Protein AF-A0A1M6QUY7-F1 (afdb_monomer)

Foldseek 3Di:
DVVLLVVLLVVLVVVLVVQLVVQLVVCVVVVHDSLVRSLVSLQVQLVVLLVVLVVVLVPDPVLVVCVVPDDPVRVVPDPCNSVRSVSSNSSSVSSNVVSVVSVVVVVVD

Sequence (109 aa):
MLKEILKHVIKGIVYSILLSILGMGFSLIKGYSLIKGAYIFVFTGGILTMMLSIALLIGTPNIRKKYFFMNEDEKKNNPLFGGEGIAPALMGIVIVIIGFILEAITHLD

Secondary structure (DSSP, 8-state):
-HHHHHHHHHHHHHHHHHHHHHHHHHHHHHT--HHHHHHHHHHHHHHHHHHHHHHHHH--HHHHHHHHH--HHHHHT-TTTT-TTHHHHHHHHHHHHHHHHHHHHHTT-

Structure (mmCIF, N/CA/C/O backbone):
data_AF-A0A1M6QUY7-F1
#
_entry.id   AF-A0A1M6QUY7-F1
#
loop_
_atom_site.group_PDB
_atom_site.id
_atom_site.type_symbol
_atom_site.label_atom_id
_atom_site.label_alt_id
_atom_site.label_comp_id
_atom_site.label_asym_id
_atom_site.label_entity_id
_atom_site.label_seq_id
_atom_site.pdbx_PDB_ins_code
_atom_site.Cartn_x
_atom_site.Cartn_y
_atom_site.Cartn_z
_atom_site.occupancy
_atom_site.B_iso_or_equiv
_atom_site.auth_seq_id
_atom_site.auth_comp_id
_atom_site.auth_asym_id
_atom_site.auth_atom_id
_atom_site.pdbx_PDB_model_num
ATOM 1 N N . MET A 1 1 ? 20.189 0.024 -5.676 1.00 70.62 1 MET A N 1
ATOM 2 C CA . MET A 1 1 ? 19.165 -1.009 -5.401 1.00 70.62 1 MET A CA 1
ATOM 3 C C . MET A 1 1 ? 18.553 -0.866 -4.006 1.00 70.62 1 MET A C 1
ATOM 5 O O . MET A 1 1 ? 17.372 -0.564 -3.927 1.00 70.62 1 MET A O 1
ATOM 9 N N . LEU A 1 2 ? 19.331 -0.968 -2.918 1.00 81.06 2 LEU A N 1
ATOM 10 C CA . LEU A 1 2 ? 18.812 -0.854 -1.539 1.00 81.06 2 LEU A CA 1
ATOM 11 C C . LEU A 1 2 ? 1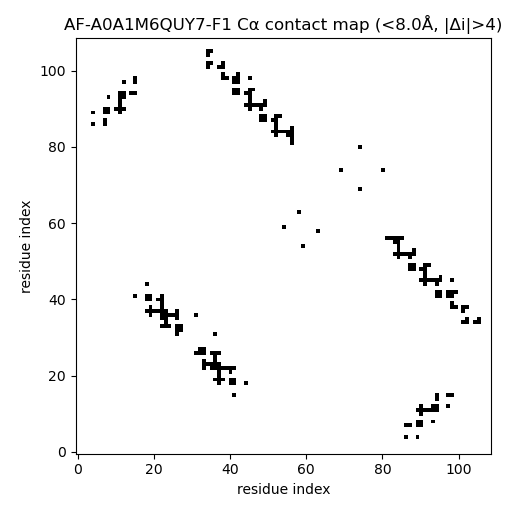8.036 0.453 -1.269 1.00 81.06 2 LEU A C 1
ATOM 13 O O . LEU A 1 2 ? 16.940 0.422 -0.721 1.00 81.06 2 LEU A O 1
ATOM 17 N N . LYS A 1 3 ? 18.566 1.596 -1.729 1.00 85.31 3 LYS A N 1
ATOM 18 C CA . LYS A 1 3 ? 17.913 2.913 -1.607 1.00 85.31 3 LYS A CA 1
ATOM 19 C C . LYS A 1 3 ? 16.540 2.971 -2.290 1.00 85.31 3 LYS A C 1
ATOM 21 O O . LYS A 1 3 ? 15.620 3.586 -1.763 1.00 85.31 3 LYS A O 1
ATOM 26 N N . GLU A 1 4 ? 16.397 2.312 -3.441 1.00 82.56 4 GLU A N 1
ATOM 27 C CA . GLU A 1 4 ? 15.122 2.251 -4.162 1.00 82.56 4 GLU A CA 1
ATOM 28 C C . GLU A 1 4 ? 14.126 1.352 -3.432 1.00 82.56 4 GLU A C 1
ATOM 30 O O . GLU A 1 4 ? 12.982 1.750 -3.251 1.00 82.56 4 GLU A O 1
ATOM 35 N N . ILE A 1 5 ? 14.549 0.188 -2.931 1.00 86.88 5 ILE A N 1
ATOM 36 C CA . ILE A 1 5 ? 13.681 -0.686 -2.123 1.00 86.88 5 ILE A CA 1
ATOM 37 C C . ILE A 1 5 ? 13.167 0.075 -0.895 1.00 86.88 5 ILE A C 1
ATOM 39 O O . ILE A 1 5 ? 11.958 0.153 -0.682 1.00 86.88 5 ILE A O 1
ATOM 43 N N . LEU A 1 6 ? 14.068 0.714 -0.142 1.00 91.75 6 LEU A N 1
ATOM 44 C CA . LEU A 1 6 ? 13.713 1.478 1.055 1.00 91.75 6 LEU A CA 1
ATOM 45 C C . LEU A 1 6 ? 12.715 2.604 0.748 1.00 91.75 6 LEU A C 1
ATOM 47 O O . LEU A 1 6 ? 11.748 2.795 1.480 1.00 91.75 6 LEU A O 1
ATOM 51 N N . LYS A 1 7 ? 12.901 3.314 -0.368 1.00 92.69 7 LYS A N 1
ATOM 52 C CA . LYS A 1 7 ? 11.970 4.354 -0.826 1.00 92.69 7 LYS A CA 1
ATOM 53 C C . LYS A 1 7 ? 10.557 3.807 -1.051 1.00 92.69 7 LYS A C 1
ATOM 55 O O . LYS A 1 7 ? 9.591 4.476 -0.693 1.00 92.69 7 LYS A O 1
ATOM 60 N N . HIS A 1 8 ? 10.418 2.613 -1.628 1.00 92.81 8 HIS A N 1
ATOM 61 C CA . HIS A 1 8 ? 9.110 1.984 -1.849 1.00 92.81 8 HIS A CA 1
ATOM 62 C C . HIS A 1 8 ? 8.494 1.466 -0.549 1.00 92.81 8 HIS A C 1
ATOM 64 O O . HIS A 1 8 ? 7.292 1.621 -0.354 1.00 92.81 8 HIS A O 1
ATOM 70 N N . VAL A 1 9 ? 9.306 0.947 0.374 1.00 93.31 9 VAL A N 1
ATOM 71 C CA . VAL A 1 9 ? 8.837 0.575 1.718 1.00 93.31 9 VAL A CA 1
ATOM 72 C C . VAL A 1 9 ? 8.273 1.792 2.452 1.00 93.31 9 VAL A C 1
ATOM 74 O O . VAL A 1 9 ? 7.146 1.745 2.938 1.00 93.31 9 VAL A O 1
ATOM 77 N N . ILE A 1 10 ? 8.999 2.914 2.452 1.00 96.06 10 ILE A N 1
ATOM 78 C CA . IL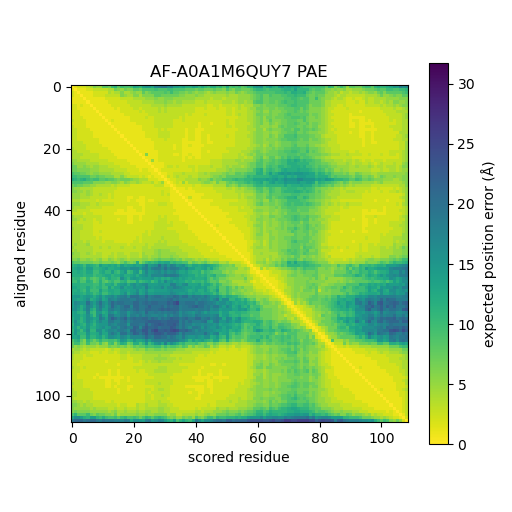E A 1 10 ? 8.535 4.168 3.064 1.00 96.06 10 ILE A CA 1
ATOM 79 C C . ILE A 1 10 ? 7.227 4.637 2.418 1.00 9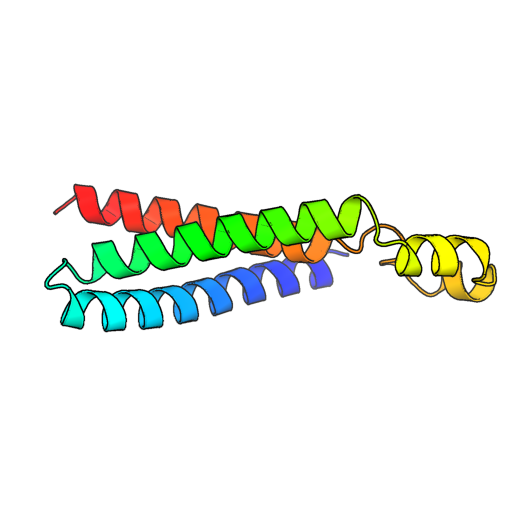6.06 10 ILE A C 1
ATOM 81 O O . ILE A 1 10 ? 6.294 5.008 3.127 1.00 96.06 10 ILE A O 1
ATOM 85 N N . LYS A 1 11 ? 7.114 4.579 1.085 1.00 95.19 11 LYS A N 1
ATOM 86 C CA . LYS A 1 11 ? 5.855 4.903 0.396 1.00 95.19 11 LYS A CA 1
ATOM 87 C C . LYS A 1 11 ? 4.703 3.997 0.833 1.00 95.19 11 LYS A C 1
ATOM 89 O O . LYS A 1 11 ? 3.616 4.507 1.071 1.00 95.19 11 LYS A O 1
ATOM 94 N N . GLY A 1 12 ? 4.935 2.690 0.974 1.00 95.31 12 GLY A N 1
ATOM 95 C CA . GLY A 1 12 ? 3.937 1.747 1.486 1.00 95.31 12 GLY A CA 1
ATOM 96 C C . GLY A 1 12 ? 3.447 2.120 2.889 1.00 95.31 12 GLY A C 1
ATOM 97 O O . GLY A 1 12 ? 2.242 2.139 3.131 1.00 95.31 12 GLY A O 1
ATOM 98 N N . ILE A 1 13 ? 4.359 2.514 3.785 1.00 97.25 13 ILE A N 1
ATOM 99 C CA . ILE A 1 13 ? 4.013 3.005 5.131 1.00 97.25 13 ILE A CA 1
ATOM 100 C C . ILE A 1 13 ? 3.155 4.274 5.041 1.00 97.25 13 ILE A C 1
ATOM 102 O O . ILE A 1 13 ? 2.086 4.338 5.644 1.00 97.25 13 ILE A O 1
ATOM 106 N N . VAL A 1 14 ? 3.581 5.266 4.252 1.00 97.44 14 VAL A N 1
ATOM 107 C CA . VAL A 1 14 ? 2.841 6.528 4.078 1.00 97.44 14 VAL A CA 1
ATOM 108 C C . VAL A 1 14 ? 1.439 6.276 3.519 1.00 97.44 14 VAL A C 1
ATOM 110 O O . VAL A 1 14 ? 0.464 6.804 4.053 1.00 97.44 14 VAL A O 1
ATOM 113 N N . TYR A 1 15 ? 1.308 5.438 2.488 1.00 96.81 15 TYR A N 1
ATOM 114 C CA . TYR A 1 15 ? 0.001 5.094 1.927 1.00 96.81 15 TYR A CA 1
ATOM 115 C C . TYR A 1 15 ? -0.875 4.329 2.916 1.00 96.81 15 TYR A C 1
ATOM 117 O O . TYR A 1 15 ? -2.074 4.583 2.966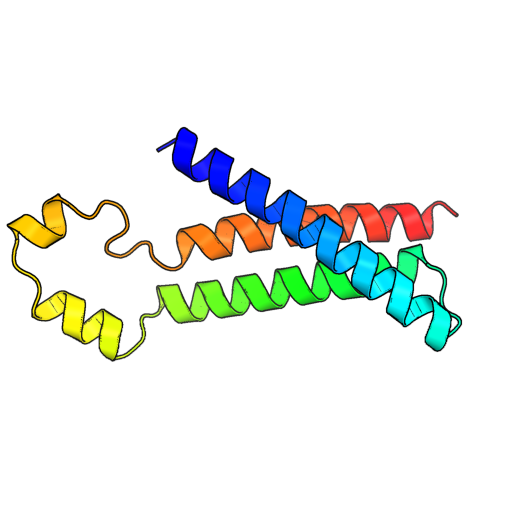 1.00 96.81 15 TYR A O 1
ATOM 125 N N . SER A 1 16 ? -0.295 3.465 3.749 1.00 97.19 16 SER A N 1
ATOM 126 C CA . SER A 1 16 ? -1.042 2.773 4.806 1.00 97.19 16 SER A CA 1
ATOM 127 C C . SER A 1 16 ? -1.607 3.753 5.829 1.00 97.19 16 SER A C 1
ATOM 129 O O . SER A 1 16 ? -2.764 3.633 6.209 1.00 97.19 16 SER A O 1
ATOM 131 N N . ILE A 1 17 ? -0.834 4.764 6.235 1.00 97.31 17 ILE A N 1
ATOM 132 C CA . ILE A 1 17 ? -1.309 5.807 7.157 1.00 97.31 17 ILE A CA 1
ATOM 133 C C . ILE A 1 17 ? -2.475 6.585 6.535 1.00 97.31 17 ILE A C 1
ATOM 135 O O . ILE A 1 17 ? -3.504 6.776 7.181 1.00 97.31 17 ILE A O 1
ATOM 139 N N . LEU A 1 18 ? -2.348 6.993 5.269 1.00 97.56 18 LEU A N 1
ATOM 140 C CA . LEU A 1 18 ? -3.414 7.709 4.561 1.00 97.56 18 LEU A CA 1
ATOM 141 C C . LEU A 1 18 ? -4.687 6.859 4.427 1.00 97.56 18 LEU A C 1
ATOM 143 O O . LEU A 1 18 ? -5.782 7.351 4.692 1.00 97.56 18 LEU A O 1
ATOM 147 N N . LEU A 1 19 ? -4.549 5.581 4.065 1.00 97.56 19 LEU A N 1
ATOM 148 C CA . LEU A 1 19 ? -5.669 4.643 3.968 1.00 97.56 19 LEU A CA 1
ATOM 149 C C . LEU A 1 19 ? -6.330 4.397 5.328 1.00 97.56 19 LEU A C 1
ATOM 151 O O . LEU A 1 19 ? -7.556 4.372 5.397 1.00 97.56 19 LEU A O 1
ATOM 155 N N . SER A 1 20 ? -5.550 4.288 6.406 1.00 96.94 20 SER A N 1
ATOM 156 C CA . SER A 1 20 ? -6.075 4.178 7.771 1.00 96.94 20 SER A CA 1
ATOM 157 C C . SER A 1 20 ? -6.920 5.389 8.148 1.00 96.94 20 SER A C 1
ATOM 159 O O . SER A 1 20 ? -8.029 5.217 8.645 1.00 96.94 20 SER A O 1
ATOM 161 N N . ILE A 1 21 ? -6.437 6.608 7.880 1.00 97.31 21 ILE A N 1
ATOM 162 C CA . ILE A 1 21 ? -7.173 7.849 8.177 1.00 97.31 21 ILE A CA 1
ATOM 163 C C . ILE A 1 21 ? -8.493 7.892 7.395 1.00 97.31 21 ILE A C 1
ATOM 165 O O . ILE A 1 21 ? -9.541 8.204 7.965 1.00 97.31 21 ILE A O 1
ATOM 169 N N . LEU A 1 22 ? -8.467 7.526 6.109 1.00 96.88 22 LEU A N 1
ATOM 170 C CA . LEU A 1 22 ? -9.676 7.430 5.284 1.00 96.88 22 LEU A CA 1
ATOM 171 C C . LEU A 1 22 ? -10.655 6.380 5.827 1.00 96.88 22 LEU A C 1
ATOM 173 O O . LEU A 1 22 ? -11.853 6.649 5.929 1.00 96.88 22 LEU A O 1
ATOM 177 N N . GLY A 1 23 ? -10.148 5.213 6.224 1.00 96.12 23 GLY A N 1
ATOM 178 C CA . GLY A 1 23 ? -10.944 4.138 6.807 1.00 96.12 23 GLY A CA 1
ATOM 179 C C . GLY A 1 23 ? -11.573 4.514 8.145 1.00 96.12 23 GLY A C 1
ATOM 180 O O . GLY A 1 23 ? -12.752 4.239 8.365 1.00 96.12 23 GLY A O 1
ATOM 181 N N . MET A 1 24 ? -10.835 5.210 9.013 1.00 95.88 24 MET A N 1
ATOM 182 C CA . MET A 1 24 ? -11.359 5.764 10.265 1.00 95.88 24 MET A CA 1
ATOM 183 C C . MET A 1 24 ? -12.488 6.765 10.003 1.00 95.88 24 MET A C 1
ATOM 185 O O . MET A 1 24 ? -13.543 6.673 10.630 1.00 95.88 24 MET A O 1
ATOM 189 N N . GLY A 1 25 ? -12.308 7.670 9.035 1.00 95.75 25 GLY A N 1
ATOM 190 C CA . GLY A 1 25 ? -13.349 8.617 8.628 1.00 95.75 25 GLY A CA 1
ATOM 191 C C . GLY A 1 25 ? -14.612 7.920 8.115 1.00 95.75 25 GLY A C 1
ATOM 192 O O . GLY A 1 25 ? -15.722 8.267 8.517 1.00 95.75 25 GLY A O 1
ATOM 193 N N . PHE A 1 26 ? -14.457 6.882 7.291 1.00 94.62 26 PHE A N 1
ATOM 194 C CA . PHE A 1 26 ? -15.581 6.067 6.819 1.00 94.62 26 PHE A CA 1
ATOM 195 C C . PHE A 1 26 ? -16.282 5.316 7.962 1.00 94.62 26 PHE A C 1
ATOM 197 O O . PHE A 1 26 ? -17.511 5.199 7.981 1.00 94.62 26 PHE A O 1
ATOM 204 N N . SER A 1 27 ? -15.512 4.845 8.943 1.00 95.19 27 SER A N 1
ATOM 205 C CA . SER A 1 27 ? -16.024 4.138 10.117 1.00 95.19 27 SER A CA 1
ATOM 206 C C . SER A 1 27 ? -17.005 4.974 10.933 1.00 95.19 27 SER A C 1
ATOM 208 O O . SER A 1 27 ? -18.027 4.447 11.374 1.00 95.19 27 SER A O 1
ATOM 210 N N . LEU A 1 28 ? -16.730 6.275 11.084 1.00 93.00 28 LEU A N 1
ATOM 211 C CA . LEU A 1 28 ? -17.599 7.215 11.800 1.00 93.00 28 LEU A CA 1
ATOM 212 C C . LEU A 1 28 ? -18.990 7.318 11.161 1.00 93.00 28 LEU A C 1
ATOM 214 O O . LEU A 1 28 ? -19.984 7.436 11.869 1.00 93.00 28 LEU A O 1
ATOM 218 N N . ILE A 1 29 ? -19.071 7.220 9.832 1.00 94.12 29 ILE A N 1
ATOM 219 C CA . ILE A 1 29 ? -20.339 7.277 9.088 1.00 94.12 29 ILE A CA 1
ATOM 220 C C . ILE A 1 29 ? -21.116 5.962 9.238 1.00 94.12 29 ILE A C 1
ATOM 222 O O . ILE A 1 29 ? -22.343 5.963 9.321 1.00 94.12 29 ILE A O 1
ATOM 226 N N . LYS A 1 30 ? -20.412 4.824 9.260 1.00 91.94 30 LYS A N 1
ATOM 227 C CA . LYS A 1 30 ? -21.019 3.485 9.351 1.00 91.94 30 LYS A CA 1
ATOM 228 C C . LYS A 1 30 ? -21.316 3.014 10.776 1.00 91.94 30 LYS A C 1
ATOM 230 O O . LYS A 1 30 ? -22.013 2.013 10.923 1.00 91.94 30 LYS A O 1
ATOM 235 N N . GLY A 1 31 ? -20.795 3.693 11.796 1.00 90.00 31 GLY A N 1
ATOM 236 C CA . GLY A 1 31 ? -20.904 3.266 13.193 1.00 90.00 31 GLY A CA 1
ATOM 237 C C . GLY A 1 31 ? -20.037 2.047 13.533 1.00 90.00 31 GLY A C 1
ATOM 238 O O . GLY A 1 31 ? -20.346 1.316 14.469 1.00 90.00 31 GLY A O 1
ATOM 239 N N . TYR A 1 32 ? -18.975 1.787 12.764 1.00 90.69 32 TYR A N 1
ATOM 240 C CA . TYR A 1 32 ? -18.001 0.735 13.079 1.00 90.69 32 TYR A CA 1
ATOM 241 C C . TYR A 1 32 ? -16.911 1.260 14.023 1.00 90.69 32 TYR A C 1
ATOM 243 O O . TYR A 1 32 ? -16.703 2.473 14.127 1.00 90.69 32 TYR A O 1
ATOM 251 N N . SER A 1 33 ? -16.171 0.357 14.677 1.00 92.62 33 SER A N 1
ATOM 252 C CA . SER A 1 33 ? -14.984 0.752 15.442 1.00 92.62 33 SER A CA 1
ATOM 253 C C . SER A 1 33 ? -13.930 1.362 14.515 1.00 92.62 33 SER A C 1
ATOM 255 O O . SER A 1 33 ? -13.717 0.886 13.399 1.00 92.62 33 SER A O 1
ATOM 257 N N . LEU A 1 34 ? -13.255 2.419 14.975 1.00 93.62 34 LEU A N 1
ATOM 258 C CA . LEU A 1 34 ? -12.276 3.155 14.166 1.00 93.62 34 LEU A CA 1
ATOM 259 C C . LEU A 1 34 ? -11.192 2.238 13.589 1.00 93.62 34 LEU A C 1
ATOM 261 O O . LEU A 1 34 ? -10.836 2.358 12.417 1.00 93.62 34 LEU A O 1
ATOM 265 N N . ILE A 1 35 ? -10.713 1.294 14.403 1.00 92.88 35 ILE A N 1
ATOM 266 C CA . ILE A 1 35 ? -9.696 0.316 14.007 1.00 92.88 35 ILE A CA 1
ATOM 267 C C . ILE A 1 35 ? -10.247 -0.612 12.915 1.00 92.88 35 ILE A C 1
ATOM 269 O O . ILE A 1 35 ? -9.549 -0.873 11.935 1.00 92.88 35 ILE A O 1
ATOM 273 N N . LYS A 1 36 ? -11.529 -1.007 13.000 1.00 93.00 36 LYS A N 1
ATOM 274 C CA . LYS A 1 36 ? -12.189 -1.815 11.968 1.00 93.00 36 LYS A CA 1
ATOM 275 C C . LYS A 1 36 ? -12.236 -1.118 10.616 1.00 93.00 36 LYS A C 1
ATOM 277 O O . LYS A 1 36 ? -11.897 -1.717 9.597 1.00 93.00 36 LYS A O 1
ATOM 282 N N . GLY A 1 37 ? -12.627 0.153 10.594 1.00 93.50 37 GLY A N 1
ATOM 283 C CA . GLY A 1 37 ? -12.591 0.941 9.362 1.00 93.50 37 GLY A CA 1
ATOM 284 C C . GLY A 1 37 ? -11.175 1.085 8.801 1.00 93.50 37 GLY A C 1
ATOM 285 O O . GLY A 1 37 ?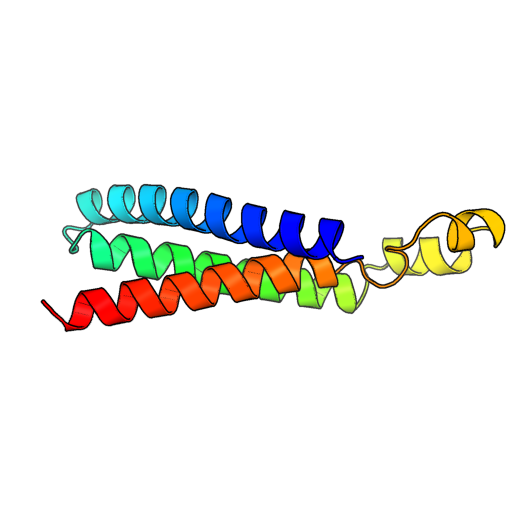 -10.976 0.920 7.596 1.00 93.50 37 GLY A O 1
ATOM 286 N N . ALA A 1 38 ? -10.193 1.339 9.670 1.00 95.44 38 ALA A N 1
ATOM 287 C CA . ALA A 1 38 ? -8.794 1.483 9.280 1.00 95.44 38 ALA A CA 1
ATOM 288 C C . ALA A 1 38 ? -8.250 0.219 8.600 1.00 95.44 38 ALA A C 1
ATOM 290 O O . ALA A 1 38 ? -7.781 0.304 7.462 1.00 95.44 38 ALA A O 1
ATOM 291 N N . TYR A 1 39 ? -8.347 -0.955 9.243 1.00 95.06 39 TYR A N 1
ATOM 292 C CA . TYR A 1 39 ? -7.760 -2.171 8.674 1.00 95.06 39 TYR A CA 1
ATOM 293 C C . TYR A 1 39 ? -8.449 -2.566 7.363 1.00 95.06 39 TYR A C 1
ATOM 295 O O . TYR A 1 39 ? -7.750 -2.919 6.420 1.00 95.06 39 TYR A O 1
ATOM 303 N N . ILE A 1 40 ? -9.778 -2.427 7.241 1.00 95.12 40 ILE A N 1
ATOM 304 C CA . ILE A 1 40 ? -10.498 -2.753 5.995 1.00 95.12 40 ILE A CA 1
ATOM 305 C C . ILE A 1 40 ? -9.954 -1.934 4.818 1.00 95.12 40 ILE A C 1
ATOM 307 O O . ILE A 1 40 ? -9.690 -2.486 3.748 1.00 95.12 40 ILE A O 1
ATOM 311 N N . PHE A 1 41 ? -9.761 -0.625 5.002 1.00 96.88 41 PHE A N 1
ATOM 312 C CA . PHE A 1 41 ? -9.266 0.257 3.942 1.00 96.88 41 PHE A CA 1
ATOM 313 C C . PHE A 1 41 ? -7.802 -0.004 3.602 1.00 96.88 41 PHE A C 1
ATOM 315 O O . PHE A 1 41 ? -7.452 -0.061 2.421 1.00 96.88 41 PHE A O 1
ATOM 322 N N . VAL A 1 42 ? -6.955 -0.196 4.615 1.00 97.31 42 VAL A N 1
ATOM 323 C CA . VAL A 1 42 ? -5.542 -0.541 4.416 1.00 97.31 42 VAL A CA 1
ATOM 324 C C . VAL A 1 42 ? -5.423 -1.863 3.665 1.00 97.31 42 VAL A C 1
ATOM 326 O O . VAL A 1 42 ? -4.753 -1.923 2.637 1.00 97.31 42 VAL A O 1
ATOM 329 N N . PHE A 1 43 ? -6.134 -2.901 4.106 1.00 95.50 43 PHE A N 1
ATOM 330 C CA . PHE A 1 43 ? -6.087 -4.227 3.497 1.00 95.50 43 PHE A CA 1
ATOM 331 C C . PHE A 1 43 ? -6.585 -4.205 2.049 1.00 95.50 43 PHE A C 1
ATOM 333 O O . PHE A 1 43 ? -5.915 -4.703 1.143 1.00 95.50 43 PHE A O 1
ATOM 340 N N . THR A 1 44 ? -7.716 -3.535 1.809 1.00 95.94 44 THR A N 1
ATOM 341 C CA . THR A 1 44 ? -8.271 -3.353 0.461 1.00 95.94 44 THR A CA 1
ATOM 342 C C . THR A 1 44 ? -7.291 -2.600 -0.439 1.00 95.94 44 THR A C 1
ATOM 344 O O . THR A 1 44 ? -7.030 -3.029 -1.563 1.00 95.94 44 THR A O 1
ATOM 347 N N . GLY A 1 45 ? -6.690 -1.511 0.049 1.00 96.12 45 GLY A N 1
ATOM 348 C CA . GLY A 1 45 ? -5.691 -0.753 -0.704 1.00 96.12 45 GLY A CA 1
ATOM 349 C C . GLY A 1 45 ? -4.432 -1.567 -1.013 1.00 96.12 45 GLY A C 1
ATOM 350 O O . GLY A 1 45 ? -3.913 -1.495 -2.130 1.00 96.12 45 GLY A O 1
ATOM 351 N N . GLY A 1 46 ? -3.974 -2.397 -0.073 1.00 95.44 46 GLY A N 1
ATOM 352 C CA . GLY A 1 46 ? -2.861 -3.324 -0.278 1.00 95.44 46 GLY A CA 1
ATOM 353 C C . GLY A 1 46 ? -3.152 -4.338 -1.385 1.00 95.44 46 GLY A C 1
ATOM 354 O O . GLY A 1 46 ? -2.356 -4.472 -2.318 1.00 95.44 46 GLY A O 1
ATOM 355 N N . ILE A 1 47 ? -4.326 -4.978 -1.346 1.00 95.75 47 ILE A N 1
ATOM 356 C CA . ILE A 1 47 ? -4.780 -5.922 -2.382 1.00 95.75 47 ILE A CA 1
ATOM 357 C C . ILE A 1 47 ? -4.863 -5.240 -3.750 1.00 95.75 47 ILE A C 1
ATOM 359 O O . ILE A 1 47 ? -4.302 -5.751 -4.719 1.00 95.75 47 ILE A O 1
ATOM 363 N N . LEU A 1 48 ? -5.501 -4.070 -3.839 1.00 96.00 48 LEU A N 1
ATOM 364 C CA . LEU A 1 48 ? -5.614 -3.327 -5.099 1.00 96.00 48 LEU A CA 1
ATOM 365 C C . LEU A 1 48 ? -4.238 -2.963 -5.669 1.00 96.00 48 LEU A C 1
ATOM 367 O O . LEU A 1 48 ? -4.008 -3.086 -6.872 1.00 96.00 48 LEU A O 1
ATOM 371 N N . THR A 1 49 ? -3.298 -2.572 -4.808 1.00 94.75 49 THR A N 1
ATOM 372 C CA . THR A 1 49 ? -1.926 -2.249 -5.224 1.00 94.75 49 THR A CA 1
ATOM 373 C C . THR A 1 49 ? -1.205 -3.485 -5.772 1.00 94.75 49 THR A C 1
A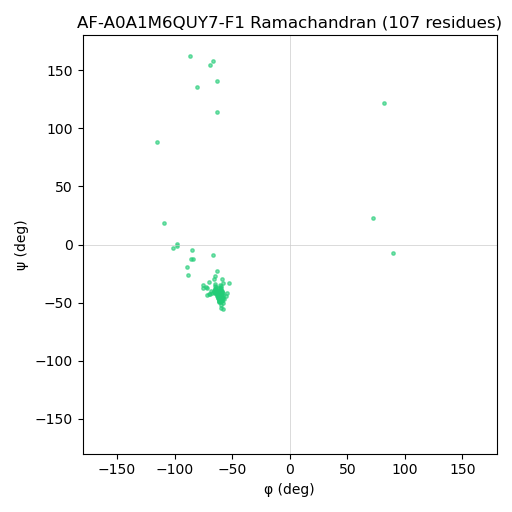TOM 375 O O . THR A 1 49 ? -0.500 -3.393 -6.780 1.00 94.75 49 THR A O 1
ATOM 378 N N . MET A 1 50 ? -1.422 -4.660 -5.175 1.00 93.25 50 MET A N 1
ATOM 379 C CA . MET A 1 50 ? -0.888 -5.924 -5.695 1.00 93.25 50 MET A CA 1
ATOM 380 C C . MET A 1 50 ? -1.540 -6.333 -7.020 1.00 93.25 50 MET A C 1
ATOM 382 O O . MET A 1 50 ? -0.838 -6.760 -7.933 1.00 93.25 50 MET A O 1
ATOM 386 N N . MET A 1 51 ? -2.852 -6.143 -7.183 1.00 92.94 51 MET A N 1
ATOM 387 C CA . MET A 1 51 ? -3.523 -6.383 -8.467 1.00 92.94 51 MET A CA 1
ATOM 388 C C . MET A 1 51 ? -2.959 -5.486 -9.576 1.00 92.94 51 MET A C 1
ATOM 390 O O . MET A 1 51 ? -2.676 -5.963 -10.677 1.00 92.94 51 MET A O 1
ATOM 394 N N . LEU A 1 52 ? -2.730 -4.202 -9.279 1.00 91.00 52 LEU A N 1
ATOM 395 C CA . LEU A 1 52 ? -2.074 -3.270 -10.201 1.00 91.00 52 LEU A CA 1
ATOM 396 C C . LEU A 1 52 ? -0.645 -3.705 -10.526 1.00 91.00 52 LEU A C 1
ATOM 398 O O . LEU A 1 52 ? -0.231 -3.643 -11.681 1.00 91.00 52 LEU A O 1
ATOM 402 N N . SER A 1 53 ? 0.100 -4.176 -9.527 1.00 91.56 53 SER A N 1
ATOM 403 C CA . SER A 1 53 ? 1.437 -4.725 -9.730 1.00 91.56 53 SER A CA 1
ATOM 404 C C . SER A 1 53 ? 1.426 -5.907 -10.700 1.00 91.56 53 SER A C 1
ATOM 406 O O . SER A 1 53 ? 2.197 -5.894 -11.658 1.00 91.56 53 SER A O 1
ATOM 408 N N . ILE A 1 54 ? 0.517 -6.870 -10.520 1.00 89.06 54 ILE A N 1
ATOM 409 C CA . ILE A 1 54 ? 0.360 -8.019 -11.424 1.00 89.06 54 ILE A CA 1
ATOM 410 C C . ILE A 1 54 ? 0.049 -7.539 -12.846 1.00 89.06 54 ILE A C 1
ATOM 412 O O . ILE A 1 54 ? 0.687 -7.986 -13.799 1.00 89.06 54 ILE A O 1
ATOM 416 N N . ALA A 1 55 ? -0.873 -6.586 -13.002 1.00 87.06 55 ALA A N 1
ATOM 417 C CA . ALA A 1 55 ? -1.211 -6.024 -14.309 1.00 87.06 55 ALA A CA 1
ATOM 418 C C . ALA A 1 55 ? -0.007 -5.343 -14.989 1.00 87.06 55 ALA A C 1
ATOM 420 O O . ALA A 1 55 ? 0.187 -5.483 -16.199 1.00 87.06 55 ALA A O 1
ATOM 421 N N . LEU A 1 56 ? 0.825 -4.638 -14.217 1.00 86.38 56 LEU A N 1
ATOM 422 C CA . LEU A 1 56 ? 2.046 -3.996 -14.709 1.00 86.38 56 LEU A CA 1
ATOM 423 C C . LEU A 1 56 ? 3.148 -5.012 -15.041 1.00 86.38 56 LEU A C 1
ATOM 425 O O . LEU A 1 56 ? 3.827 -4.845 -16.049 1.00 86.38 56 LEU A O 1
ATOM 429 N N . LEU A 1 57 ? 3.287 -6.082 -14.254 1.00 83.12 57 LEU A N 1
ATOM 430 C CA . LEU A 1 57 ? 4.225 -7.185 -14.503 1.00 83.12 57 LEU A CA 1
ATOM 431 C C . LEU A 1 57 ? 3.877 -7.975 -15.771 1.00 83.12 57 LEU A C 1
ATOM 433 O O . LEU A 1 57 ? 4.772 -8.313 -16.539 1.00 83.12 57 LEU A O 1
ATOM 437 N N . ILE A 1 58 ? 2.589 -8.231 -16.023 1.00 81.88 58 ILE A N 1
ATOM 438 C CA . ILE A 1 58 ? 2.123 -8.867 -17.270 1.00 81.88 58 ILE A CA 1
ATOM 439 C C . ILE A 1 58 ? 2.404 -7.965 -18.487 1.00 81.88 58 ILE A C 1
ATOM 441 O O . ILE A 1 58 ? 2.581 -8.447 -19.609 1.00 81.88 58 ILE A O 1
ATOM 445 N N . GLY A 1 59 ? 2.471 -6.650 -18.270 1.00 71.88 59 GLY A N 1
ATOM 446 C CA . GLY A 1 59 ? 2.783 -5.663 -19.289 1.00 71.88 59 GLY A CA 1
ATOM 447 C C . GLY A 1 59 ? 1.567 -5.295 -20.142 1.00 71.88 59 GLY A C 1
ATOM 448 O O . GLY A 1 59 ? 0.967 -6.110 -20.857 1.00 71.88 59 GLY A O 1
ATOM 449 N N . THR A 1 60 ? 1.231 -4.007 -20.137 1.00 77.00 60 THR A N 1
ATOM 450 C CA . THR A 1 60 ? 0.239 -3.446 -21.064 1.00 77.00 60 THR A CA 1
ATOM 451 C C . THR A 1 60 ? 0.761 -3.501 -22.509 1.00 77.00 60 THR A C 1
ATOM 453 O O . THR A 1 60 ? 1.976 -3.564 -22.730 1.00 77.00 60 THR A O 1
ATOM 456 N N . PRO A 1 61 ? -0.116 -3.458 -23.531 1.00 76.25 61 PRO A N 1
ATOM 457 C CA . PRO A 1 61 ? 0.310 -3.417 -24.932 1.00 76.25 61 PRO A CA 1
ATOM 458 C C . PRO A 1 61 ? 1.320 -2.297 -25.226 1.00 76.25 61 PRO A C 1
ATOM 460 O O . PRO A 1 61 ? 2.224 -2.480 -26.037 1.00 76.25 61 PRO A O 1
ATOM 463 N N . ASN A 1 62 ? 1.214 -1.161 -24.528 1.00 74.25 62 ASN A N 1
ATOM 464 C CA . ASN A 1 62 ? 2.152 -0.045 -24.654 1.00 74.25 62 ASN A CA 1
ATOM 465 C C . ASN A 1 62 ? 3.538 -0.377 -24.090 1.00 74.25 62 ASN A C 1
ATOM 467 O O . ASN A 1 62 ? 4.534 -0.074 -24.741 1.00 74.25 62 ASN A O 1
ATOM 471 N N . ILE A 1 63 ? 3.609 -1.039 -22.931 1.00 76.62 63 ILE A N 1
ATOM 472 C CA . ILE A 1 63 ? 4.874 -1.489 -22.324 1.00 76.62 63 ILE A CA 1
ATOM 473 C C . ILE A 1 63 ? 5.552 -2.511 -23.239 1.00 76.62 63 ILE A C 1
ATOM 475 O O . ILE A 1 63 ? 6.739 -2.393 -23.536 1.00 76.62 63 ILE A O 1
ATOM 479 N N . ARG A 1 64 ? 4.774 -3.456 -23.785 1.00 74.81 64 ARG A N 1
ATOM 480 C CA . ARG A 1 64 ? 5.270 -4.436 -24.760 1.00 74.81 64 ARG A CA 1
ATOM 481 C C . ARG A 1 64 ? 5.786 -3.776 -26.036 1.00 74.81 64 ARG A C 1
ATOM 483 O O . ARG A 1 64 ? 6.872 -4.115 -26.484 1.00 74.81 64 ARG A O 1
ATOM 490 N N . LYS A 1 65 ? 5.076 -2.792 -26.595 1.00 76.56 65 LYS A N 1
ATOM 491 C CA . LYS A 1 65 ? 5.582 -2.014 -27.740 1.00 76.56 65 LYS A CA 1
ATOM 492 C C . LYS A 1 65 ? 6.889 -1.303 -27.391 1.00 76.56 65 LYS A C 1
ATOM 494 O O . LYS A 1 65 ? 7.862 -1.428 -28.126 1.00 76.56 65 LYS A O 1
ATOM 499 N N . LYS A 1 66 ? 6.943 -0.621 -26.247 1.00 75.25 66 LYS A N 1
ATOM 500 C CA . LYS A 1 66 ? 8.150 0.077 -25.782 1.00 75.25 66 LYS A CA 1
ATOM 501 C C . LYS A 1 66 ? 9.345 -0.876 -25.641 1.00 75.25 66 LYS A C 1
ATOM 503 O O . LYS A 1 66 ? 10.462 -0.497 -25.961 1.00 75.25 66 LYS A O 1
ATOM 508 N N . TYR A 1 67 ? 9.090 -2.131 -25.277 1.00 71.62 67 TYR A N 1
ATOM 509 C CA . TYR A 1 67 ? 10.071 -3.218 -25.253 1.00 71.62 67 TYR A CA 1
ATOM 510 C C . TYR A 1 67 ? 10.745 -3.517 -26.597 1.00 71.62 67 TYR A C 1
ATOM 512 O O . TYR A 1 67 ? 11.957 -3.761 -26.638 1.00 71.62 67 TYR A O 1
ATOM 520 N N . PHE A 1 68 ? 9.973 -3.482 -27.683 1.00 76.25 68 PHE A N 1
ATOM 521 C CA . PHE A 1 68 ? 10.453 -3.782 -29.033 1.00 76.25 68 PHE A CA 1
ATOM 522 C C . PHE A 1 68 ? 11.016 -2.561 -29.768 1.00 76.25 68 PHE A C 1
ATOM 524 O O . PHE A 1 68 ? 11.873 -2.734 -30.625 1.00 76.25 68 PHE A O 1
ATOM 531 N N . PHE A 1 69 ? 10.576 -1.348 -29.421 1.00 79.31 69 PHE A N 1
ATOM 532 C CA . PHE A 1 69 ? 10.994 -0.111 -30.097 1.00 79.31 69 PHE A CA 1
ATOM 533 C C . PHE A 1 69 ? 12.061 0.708 -29.347 1.00 79.31 69 PHE A C 1
ATOM 535 O O . PHE A 1 69 ? 12.491 1.731 -29.868 1.00 79.31 69 PHE A O 1
ATOM 542 N N . MET A 1 70 ? 12.492 0.299 -28.146 1.00 75.06 70 MET A N 1
ATOM 543 C CA . MET A 1 70 ? 13.587 0.969 -27.425 1.00 75.06 70 MET A CA 1
ATOM 544 C C . MET A 1 70 ? 14.968 0.543 -27.927 1.00 75.06 70 MET A C 1
ATOM 546 O O . MET A 1 70 ? 15.245 -0.656 -28.047 1.00 75.06 70 MET A O 1
ATOM 550 N N . ASN A 1 71 ? 15.849 1.530 -28.106 1.00 77.88 71 ASN A N 1
ATOM 551 C CA . ASN A 1 71 ? 17.255 1.331 -28.459 1.00 77.88 71 ASN A CA 1
ATOM 552 C C . ASN A 1 71 ? 18.046 0.709 -27.290 1.00 77.88 71 ASN A C 1
ATOM 554 O O . ASN A 1 71 ? 17.679 0.862 -26.121 1.00 77.88 71 ASN A O 1
ATOM 558 N N . GLU A 1 72 ? 19.148 0.008 -27.579 1.00 72.62 72 GLU A N 1
ATOM 559 C CA . GLU A 1 72 ? 19.952 -0.673 -26.547 1.00 72.62 72 GLU A CA 1
ATOM 560 C C . GLU A 1 72 ? 20.512 0.284 -25.484 1.00 72.62 72 GLU A C 1
ATOM 562 O O . GLU A 1 72 ? 20.519 -0.054 -24.297 1.00 72.62 72 GLU A O 1
ATOM 567 N N . ASP A 1 73 ? 20.884 1.504 -25.875 1.00 74.69 73 ASP A N 1
ATOM 568 C CA . ASP A 1 73 ? 21.369 2.538 -24.953 1.00 74.69 73 ASP A CA 1
ATOM 569 C C . ASP A 1 73 ? 20.287 2.988 -23.958 1.00 74.69 73 ASP A C 1
ATOM 571 O O . ASP A 1 73 ? 20.566 3.262 -22.788 1.00 74.69 73 ASP A O 1
ATOM 575 N N . GLU A 1 74 ? 19.024 3.012 -24.389 1.00 70.50 74 GLU A N 1
ATOM 576 C CA . GLU A 1 74 ? 17.889 3.359 -23.530 1.00 70.50 74 GLU A CA 1
ATOM 577 C C . GLU A 1 74 ? 17.527 2.217 -22.578 1.00 70.50 74 GLU A C 1
ATOM 579 O O . GLU A 1 74 ? 17.169 2.467 -21.424 1.00 70.50 74 GLU A O 1
ATOM 584 N N . LYS A 1 75 ? 17.671 0.960 -23.022 1.00 67.75 75 LYS A N 1
ATOM 585 C CA . LYS A 1 75 ? 17.486 -0.220 -22.161 1.00 67.75 75 LYS A CA 1
ATOM 586 C C . LYS A 1 75 ? 18.535 -0.266 -21.053 1.00 67.75 75 LYS A C 1
ATOM 588 O O . LYS A 1 75 ? 18.201 -0.546 -19.904 1.00 67.75 75 LYS A O 1
ATOM 593 N N . LYS A 1 76 ? 19.791 0.050 -21.376 1.00 66.31 76 LYS A N 1
ATOM 594 C CA . LYS A 1 76 ? 20.914 -0.001 -20.427 1.00 66.31 76 LYS A CA 1
ATOM 595 C C . LYS A 1 76 ? 20.836 1.088 -19.351 1.00 66.31 76 LYS A C 1
ATOM 597 O O . LYS A 1 76 ? 21.235 0.855 -18.213 1.00 66.31 76 LYS A O 1
ATOM 602 N N . ASN A 1 77 ? 20.280 2.249 -19.695 1.00 69.69 77 ASN A N 1
ATOM 603 C CA . ASN A 1 77 ? 20.123 3.382 -18.780 1.00 69.69 77 ASN A CA 1
ATOM 604 C C . ASN A 1 77 ? 18.856 3.318 -17.911 1.00 69.69 77 ASN A C 1
ATOM 606 O O . ASN A 1 77 ? 18.680 4.168 -17.036 1.00 69.69 77 ASN A O 1
ATOM 610 N N . ASN A 1 78 ? 17.977 2.331 -18.113 1.00 66.19 78 ASN A N 1
ATOM 611 C CA . ASN A 1 78 ? 16.708 2.245 -17.400 1.00 66.19 78 ASN A CA 1
ATOM 612 C C . ASN A 1 78 ? 16.650 0.990 -16.504 1.00 66.19 78 ASN A C 1
ATOM 614 O O . ASN A 1 78 ? 16.158 -0.056 -16.925 1.00 66.19 78 ASN A O 1
ATOM 618 N N . PRO A 1 79 ? 17.120 1.065 -15.242 1.00 62.59 79 PRO A N 1
ATOM 619 C CA . PRO A 1 79 ? 17.225 -0.096 -14.347 1.00 62.59 79 PRO A CA 1
ATOM 620 C C . PRO A 1 79 ? 15.871 -0.697 -13.934 1.00 62.59 79 PRO A C 1
ATOM 622 O O . PRO A 1 79 ? 15.832 -1.746 -13.300 1.00 62.59 79 PRO A O 1
ATOM 625 N N . LEU A 1 80 ? 14.762 -0.027 -14.261 1.00 61.12 80 LEU A N 1
ATOM 626 C CA . LEU A 1 80 ? 13.394 -0.487 -14.012 1.00 61.12 80 LEU A CA 1
ATOM 627 C C . LEU A 1 80 ? 12.752 -1.142 -15.244 1.00 61.12 80 LEU A C 1
ATOM 629 O O . LEU A 1 80 ? 11.599 -1.568 -15.170 1.00 61.12 80 LEU A O 1
ATOM 633 N N . PHE A 1 81 ? 13.471 -1.236 -16.367 1.00 64.56 81 PHE A N 1
ATOM 634 C CA . PHE A 1 81 ? 12.960 -1.852 -17.585 1.00 64.56 81 PHE A CA 1
ATOM 635 C C . PHE A 1 81 ? 12.671 -3.341 -17.353 1.00 64.56 81 PHE A C 1
ATOM 637 O O . PHE A 1 81 ? 13.575 -4.120 -17.061 1.00 64.56 81 PHE A O 1
ATOM 644 N N . GLY A 1 82 ? 11.390 -3.719 -17.414 1.00 65.75 82 GLY A N 1
ATOM 645 C CA . GLY A 1 82 ? 10.915 -5.077 -17.094 1.00 65.75 82 GLY A CA 1
ATOM 646 C C . GLY A 1 82 ? 10.540 -5.326 -15.645 1.00 65.75 82 GLY A C 1
ATOM 647 O O . GLY A 1 82 ? 9.977 -6.370 -15.335 1.00 65.75 82 GLY A O 1
ATOM 648 N N . GLY A 1 83 ? 10.810 -4.364 -14.764 1.00 71.44 83 GLY A N 1
ATOM 649 C CA . GLY A 1 83 ? 10.509 -4.428 -13.336 1.00 71.44 83 GLY A CA 1
ATOM 650 C C . GLY A 1 83 ? 9.375 -3.499 -12.907 1.00 71.44 83 GLY A C 1
ATOM 651 O O . GLY A 1 83 ? 9.264 -3.187 -11.724 1.00 71.44 83 GLY A O 1
ATOM 652 N N . GLU A 1 84 ? 8.547 -3.026 -13.839 1.00 79.25 84 GLU A N 1
ATOM 653 C CA . GLU A 1 84 ? 7.558 -1.963 -13.596 1.00 79.25 84 GLU A CA 1
ATOM 654 C C . GLU A 1 84 ? 6.543 -2.322 -12.494 1.00 79.25 84 GLU A C 1
ATOM 656 O O . GLU A 1 84 ? 6.094 -1.448 -11.754 1.00 79.25 84 GLU A O 1
ATOM 661 N N . GLY A 1 85 ? 6.239 -3.613 -12.313 1.00 82.44 85 GLY A N 1
ATOM 662 C CA . GLY A 1 85 ? 5.379 -4.093 -11.228 1.00 82.44 85 GLY A CA 1
ATOM 663 C C . GLY A 1 85 ? 6.082 -4.311 -9.880 1.00 82.44 85 GLY A C 1
ATOM 664 O O . GLY A 1 85 ? 5.398 -4.443 -8.867 1.00 82.44 85 GLY A O 1
ATOM 665 N N . ILE A 1 86 ? 7.418 -4.302 -9.804 1.00 86.88 86 ILE A N 1
ATOM 666 C CA . ILE A 1 86 ? 8.160 -4.592 -8.557 1.00 86.88 86 ILE A CA 1
ATOM 667 C C . ILE A 1 86 ? 7.937 -3.492 -7.512 1.00 86.88 86 ILE A C 1
ATOM 669 O O . ILE A 1 86 ? 7.718 -3.770 -6.333 1.00 86.88 86 ILE A O 1
ATOM 673 N N . ALA A 1 87 ? 7.951 -2.232 -7.946 1.00 87.81 87 ALA A N 1
ATOM 674 C CA . ALA A 1 87 ? 7.686 -1.082 -7.088 1.00 87.81 87 ALA A CA 1
ATOM 675 C C . ALA A 1 87 ? 6.297 -1.150 -6.412 1.00 87.81 87 ALA A C 1
ATOM 677 O O . ALA A 1 87 ? 6.237 -1.099 -5.179 1.00 87.81 87 ALA A O 1
ATOM 678 N N . PRO A 1 88 ? 5.180 -1.288 -7.156 1.00 91.88 88 PRO A N 1
ATOM 679 C CA . PRO A 1 88 ? 3.861 -1.456 -6.553 1.00 91.88 88 PRO A CA 1
ATOM 680 C C . PRO A 1 88 ? 3.709 -2.776 -5.791 1.00 91.88 88 PRO A C 1
ATOM 682 O O . PRO A 1 88 ? 3.014 -2.778 -4.782 1.00 91.88 88 PRO A O 1
ATOM 685 N N . ALA A 1 89 ? 4.399 -3.860 -6.170 1.00 92.88 89 ALA A N 1
ATOM 686 C CA . ALA A 1 89 ? 4.400 -5.096 -5.376 1.00 92.88 89 ALA A CA 1
ATOM 687 C C . ALA A 1 89 ? 4.936 -4.845 -3.961 1.00 92.88 89 ALA A C 1
ATOM 689 O O . ALA A 1 89 ? 4.268 -5.165 -2.981 1.00 92.88 89 ALA A O 1
ATOM 690 N N . LEU A 1 90 ? 6.117 -4.224 -3.854 1.00 93.44 90 LEU A N 1
ATOM 691 C CA . LEU A 1 90 ? 6.743 -3.901 -2.569 1.00 93.44 90 LEU A CA 1
ATOM 692 C C . LEU A 1 90 ? 5.855 -2.991 -1.718 1.00 93.44 90 LEU A C 1
ATOM 694 O O . LEU A 1 90 ? 5.701 -3.230 -0.523 1.00 9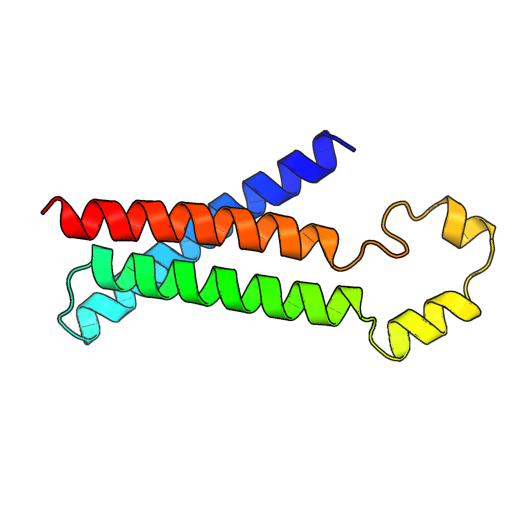3.44 90 LEU A O 1
ATOM 698 N N . MET A 1 91 ? 5.243 -1.974 -2.333 1.00 94.94 91 MET A N 1
ATOM 699 C CA . MET A 1 91 ? 4.289 -1.105 -1.640 1.00 94.94 91 MET A CA 1
ATOM 700 C C . MET A 1 91 ? 3.074 -1.900 -1.143 1.00 94.94 91 MET A C 1
ATOM 702 O O . MET A 1 91 ? 2.730 -1.797 0.030 1.00 94.94 91 MET A O 1
ATOM 706 N N . GLY A 1 92 ? 2.468 -2.726 -2.000 1.00 94.50 92 GLY A N 1
ATOM 707 C CA . GLY A 1 92 ? 1.309 -3.553 -1.662 1.00 94.50 92 GLY A CA 1
ATOM 708 C C . GLY A 1 92 ? 1.583 -4.532 -0.521 1.00 94.50 92 GLY A C 1
ATOM 709 O O . GLY A 1 92 ? 0.786 -4.605 0.409 1.00 94.50 92 GLY A O 1
ATOM 710 N N . ILE A 1 93 ? 2.736 -5.209 -0.535 1.00 96.06 93 ILE A N 1
ATOM 711 C CA . ILE A 1 93 ? 3.156 -6.126 0.539 1.00 96.06 93 ILE A CA 1
ATOM 712 C C . ILE A 1 93 ? 3.244 -5.390 1.879 1.00 96.06 93 ILE A C 1
ATOM 714 O O . ILE A 1 93 ? 2.688 -5.853 2.871 1.00 96.06 93 ILE A O 1
ATOM 718 N N . VAL A 1 94 ? 3.908 -4.230 1.912 1.00 97.00 94 VAL A N 1
ATOM 719 C CA . VAL A 1 94 ? 4.039 -3.428 3.139 1.00 97.00 94 VAL A CA 1
ATOM 720 C C . VAL A 1 94 ? 2.669 -3.000 3.661 1.00 97.00 94 VAL A C 1
ATOM 722 O O . VAL A 1 94 ? 2.407 -3.125 4.856 1.00 97.00 94 VAL A O 1
ATOM 725 N N . ILE A 1 95 ? 1.786 -2.550 2.767 1.00 97.44 95 ILE A N 1
ATOM 726 C CA . ILE A 1 95 ? 0.425 -2.141 3.126 1.00 97.44 95 ILE A CA 1
ATOM 727 C C . ILE A 1 95 ? -0.363 -3.319 3.714 1.00 97.44 95 ILE A C 1
ATOM 729 O O . ILE A 1 95 ? -1.004 -3.163 4.750 1.00 97.44 95 ILE A O 1
ATOM 733 N N . VAL A 1 96 ? -0.283 -4.510 3.116 1.00 97.12 96 VAL A N 1
ATOM 734 C CA . VAL A 1 96 ? -0.972 -5.707 3.629 1.00 97.12 96 VAL A CA 1
ATOM 735 C C . VAL A 1 96 ? -0.442 -6.140 4.992 1.00 97.12 96 VAL A C 1
ATOM 737 O O . VAL A 1 96 ? -1.243 -6.450 5.869 1.00 97.12 96 VAL A O 1
ATOM 740 N N . ILE A 1 97 ? 0.877 -6.119 5.208 1.00 97.12 97 ILE A N 1
ATOM 741 C CA . ILE A 1 97 ? 1.466 -6.433 6.521 1.00 97.12 97 ILE A CA 1
ATOM 742 C C . ILE A 1 97 ? 0.920 -5.479 7.590 1.00 97.12 97 ILE A C 1
ATOM 744 O O . ILE A 1 97 ? 0.515 -5.923 8.661 1.00 97.12 97 ILE A O 1
ATOM 748 N N . ILE A 1 98 ? 0.854 -4.179 7.292 1.00 96.38 98 ILE A N 1
ATOM 749 C CA . ILE A 1 98 ? 0.271 -3.189 8.207 1.00 96.38 98 ILE A CA 1
ATOM 750 C C . ILE A 1 98 ? -1.224 -3.459 8.420 1.00 96.38 98 ILE A C 1
ATOM 752 O O . ILE A 1 98 ? -1.701 -3.373 9.549 1.00 96.38 98 ILE A O 1
ATOM 756 N N . GLY A 1 99 ? -1.954 -3.838 7.370 1.00 95.69 99 GLY A N 1
ATOM 757 C CA . GLY A 1 99 ? -3.356 -4.242 7.461 1.00 95.69 99 GLY A CA 1
ATOM 758 C C . GLY A 1 99 ? -3.571 -5.408 8.429 1.00 95.69 99 GLY A C 1
ATOM 759 O O . GLY A 1 99 ? -4.426 -5.302 9.304 1.00 95.69 99 GLY A O 1
ATOM 760 N N . PHE A 1 100 ? -2.752 -6.462 8.343 1.00 96.38 100 PHE A N 1
ATOM 761 C CA . PHE A 1 100 ? -2.792 -7.587 9.285 1.00 96.38 100 PHE A CA 1
ATOM 762 C C . PHE A 1 100 ? -2.472 -7.169 10.724 1.00 96.38 100 PHE A C 1
ATOM 764 O O . PHE A 1 100 ? -3.092 -7.670 11.656 1.00 96.38 100 PHE A O 1
ATOM 771 N N . ILE A 1 101 ? -1.531 -6.241 10.926 1.00 95.62 101 ILE A N 1
ATOM 772 C CA . ILE A 1 101 ? -1.224 -5.717 12.266 1.00 95.62 101 ILE A CA 1
ATOM 773 C C . ILE A 1 101 ? -2.442 -4.982 12.844 1.00 95.62 101 ILE A C 1
ATOM 775 O O . ILE A 1 101 ? -2.794 -5.198 14.000 1.00 95.62 101 ILE A O 1
ATOM 779 N N . LEU A 1 102 ? -3.115 -4.144 12.049 1.00 94.50 102 LEU A N 1
ATOM 780 C CA . LEU A 1 102 ? -4.321 -3.429 12.485 1.00 94.50 102 LEU A CA 1
ATOM 781 C C . LEU A 1 102 ? -5.492 -4.382 12.767 1.00 94.50 102 LEU A C 1
ATOM 783 O O . LEU A 1 102 ? -6.221 -4.194 13.742 1.00 94.50 102 LEU A O 1
ATOM 787 N N . GLU A 1 103 ? -5.664 -5.412 11.940 1.00 94.38 103 GLU A N 1
ATOM 788 C CA . GLU A 1 103 ? -6.657 -6.465 12.164 1.00 94.3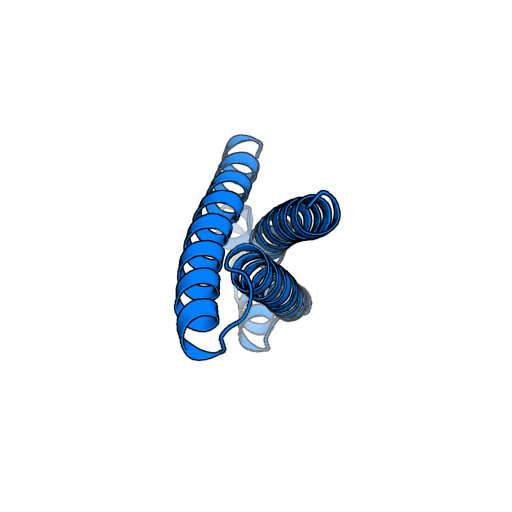8 103 GLU A CA 1
ATOM 789 C C . GLU A 1 103 ? -6.375 -7.210 13.475 1.00 94.38 103 GLU A C 1
ATOM 791 O O . GLU A 1 103 ? -7.271 -7.348 14.304 1.00 94.38 103 GLU A O 1
ATOM 796 N N . ALA A 1 104 ? -5.119 -7.597 13.719 1.00 94.38 104 ALA A N 1
ATOM 797 C CA . ALA A 1 104 ? -4.719 -8.266 14.954 1.00 94.38 104 ALA A CA 1
ATOM 798 C C . ALA A 1 104 ? -5.003 -7.406 16.196 1.00 94.38 104 ALA A C 1
ATOM 800 O O . ALA A 1 104 ? -5.536 -7.918 17.176 1.00 94.38 104 ALA A O 1
ATOM 801 N N . ILE A 1 105 ? -4.716 -6.099 16.139 1.00 93.00 105 ILE A N 1
ATOM 802 C CA . ILE A 1 105 ? -5.037 -5.155 17.223 1.00 93.00 105 ILE A CA 1
ATOM 803 C C . ILE A 1 105 ? -6.549 -5.107 17.480 1.00 93.00 105 ILE A C 1
ATOM 805 O O . ILE A 1 105 ? -6.964 -5.064 18.631 1.00 93.00 105 ILE A O 1
ATOM 809 N N . THR A 1 106 ? -7.376 -5.190 16.434 1.00 90.00 106 THR A N 1
ATOM 810 C CA . THR A 1 106 ? -8.847 -5.174 16.572 1.00 90.00 106 THR A CA 1
ATOM 811 C C . THR A 1 106 ? -9.389 -6.373 17.360 1.00 90.00 106 THR A C 1
ATOM 813 O O . THR A 1 106 ? -10.495 -6.298 17.882 1.00 90.00 106 THR A O 1
ATOM 816 N N . HIS A 1 107 ? -8.646 -7.480 17.423 1.00 87.56 107 HIS A N 1
ATOM 817 C CA . HIS A 1 107 ? -9.029 -8.697 18.145 1.00 87.56 107 HIS A CA 1
ATOM 818 C C . HIS A 1 107 ? -8.406 -8.813 19.545 1.00 87.56 107 HIS A C 1
ATOM 820 O O . HIS A 1 107 ? -8.651 -9.806 20.231 1.00 87.56 107 HIS A O 1
ATOM 826 N N . LEU A 1 108 ? -7.576 -7.845 19.948 1.00 82.81 108 LEU A N 1
ATOM 827 C CA . LEU A 1 108 ? -7.019 -7.756 21.301 1.00 82.81 108 LEU A CA 1
ATOM 828 C C . LEU A 1 108 ? -7.911 -6.942 22.254 1.00 82.81 108 LEU A C 1
ATOM 830 O O . LEU A 1 108 ? -7.759 -7.089 23.466 1.00 82.81 108 LEU A O 1
ATOM 834 N N . ASP A 1 109 ? -8.810 -6.122 21.701 1.00 56.50 109 ASP A N 1
ATOM 835 C CA . ASP A 1 109 ? -9.867 -5.382 22.407 1.00 56.50 109 ASP A CA 1
ATOM 836 C C . ASP A 1 109 ? -11.162 -6.212 22.511 1.00 56.50 109 ASP A C 1
ATOM 838 O O . ASP A 1 109 ? -11.833 -6.129 23.567 1.00 56.50 109 ASP A O 1
#

pLDDT: mean 87.58, std 10.54, range [56.5, 97.56]

Organism: NCBI:txid1121266

Solvent-accessible surface area (backbone atoms only — not comparable to full-atom values): 5469 Å² total; per-residue (Å²): 109,69,70,57,54,52,53,31,44,52,49,10,51,55,52,30,53,53,28,25,53,52,14,29,58,54,9,67,78,72,72,48,57,48,54,57,22,14,20,54,36,14,33,5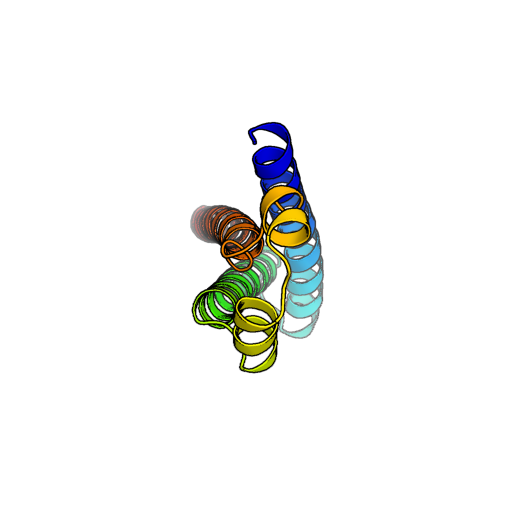0,51,11,51,53,32,34,53,52,11,52,53,43,59,74,44,49,74,65,55,53,49,50,66,74,73,54,53,71,72,58,55,72,73,35,94,53,73,91,43,69,13,54,56,38,34,49,18,12,52,46,13,32,55,51,13,52,52,38,47,53,56,60,73,76,113

Radius of gyration: 17.48 Å; Cα contacts (8 Å, |Δi|>4): 125; chains: 1; bounding box: 42×18×52 Å

Mean predicted aligned error: 6.09 Å